Protein AF-A0A4Y2HPC2-F1 (afdb_monomer_lite)

Foldseek 3Di:
DDDPPPPPPPPPDDPPNVDPPVPDDDDDDPVCPPPDVVNVVVPDDPPPDPPPDPDPCPDPVNVVVVVVVVVVCCVVVDPDDDD

pLDDT: mean 72.13, std 14.48, range [38.12, 90.75]

Secondary structure (DSSP, 8-state):
--------------HHHHS-TTTS--PPPGGGTTS-HHHHHHHSPPSS--------TT-HHHHHHHHHHHHHHHHHH-S----

Structure (mmCIF, N/CA/C/O backbone):
data_AF-A0A4Y2HPC2-F1
#
_entry.id   AF-A0A4Y2HPC2-F1
#
loop_
_atom_site.group_PDB
_atom_site.id
_atom_site.type_symbol
_atom_site.label_atom_id
_atom_site.label_alt_id
_atom_site.label_comp_id
_atom_site.label_asym_id
_atom_site.label_entity_id
_atom_site.label_seq_id
_atom_site.pdbx_PDB_ins_code
_atom_site.Cartn_x
_atom_site.Cartn_y
_atom_site.Cartn_z
_atom_site.occupancy
_atom_site.B_iso_or_equiv
_atom_site.auth_seq_id
_atom_site.auth_comp_id
_atom_site.auth_asym_id
_atom_site.auth_atom_id
_atom_site.pdbx_PDB_model_num
ATOM 1 N N . MET A 1 1 ? 44.039 -4.861 -23.857 1.00 39.72 1 MET A N 1
ATOM 2 C CA . MET A 1 1 ? 42.860 -3.970 -23.828 1.00 39.72 1 MET A CA 1
ATOM 3 C C . MET A 1 1 ? 41.712 -4.755 -23.224 1.00 39.72 1 MET A C 1
ATOM 5 O O . MET A 1 1 ? 41.163 -5.615 -23.896 1.00 39.72 1 MET A O 1
ATOM 9 N N . SER A 1 2 ? 41.429 -4.546 -21.941 1.00 41.06 2 SER A N 1
ATOM 10 C CA . SER A 1 2 ? 40.292 -5.188 -21.272 1.00 41.06 2 SER A CA 1
ATOM 11 C C . SER A 1 2 ? 39.023 -4.377 -21.555 1.00 41.06 2 SER A C 1
ATOM 13 O O . SER A 1 2 ? 39.093 -3.148 -21.469 1.00 41.06 2 SER A O 1
ATOM 15 N N . PRO A 1 3 ? 37.878 -4.995 -21.892 1.00 45.97 3 PRO A N 1
ATOM 16 C CA . PRO A 1 3 ? 36.647 -4.246 -22.095 1.00 45.97 3 PRO A CA 1
ATOM 17 C C . PRO A 1 3 ? 36.120 -3.750 -20.745 1.00 45.97 3 PRO A C 1
ATOM 19 O O . PRO A 1 3 ? 35.903 -4.533 -19.824 1.00 45.97 3 PRO A O 1
ATOM 22 N N . ASN A 1 4 ? 35.910 -2.439 -20.635 1.00 38.12 4 ASN A N 1
ATOM 23 C CA . ASN A 1 4 ? 35.172 -1.825 -19.539 1.00 38.12 4 ASN A CA 1
ATOM 24 C C . ASN A 1 4 ? 33.678 -2.124 -19.743 1.00 38.12 4 ASN A C 1
ATOM 26 O O . ASN A 1 4 ? 32.966 -1.378 -20.413 1.00 38.12 4 ASN A O 1
ATOM 30 N N . THR A 1 5 ? 33.200 -3.240 -19.197 1.00 45.00 5 THR A N 1
ATOM 31 C CA . THR A 1 5 ? 31.767 -3.463 -18.993 1.00 45.00 5 THR A CA 1
ATOM 32 C C . THR A 1 5 ? 31.326 -2.644 -17.790 1.00 45.00 5 THR A C 1
ATOM 34 O O . THR A 1 5 ? 31.260 -3.137 -16.666 1.00 45.00 5 THR A O 1
ATOM 37 N N . SER A 1 6 ? 31.026 -1.369 -18.036 1.00 47.12 6 SER A N 1
ATOM 38 C CA . SER A 1 6 ? 30.182 -0.577 -17.148 1.00 47.12 6 SER A CA 1
ATOM 39 C C . SER A 1 6 ? 28.799 -1.221 -17.135 1.00 47.12 6 SER A C 1
ATOM 41 O O . SER A 1 6 ? 27.944 -0.923 -17.968 1.00 47.12 6 SER A O 1
ATOM 43 N N . LEU A 1 7 ? 28.612 -2.164 -16.213 1.00 50.03 7 LEU A N 1
ATOM 44 C CA . LEU A 1 7 ? 27.310 -2.679 -15.826 1.00 50.03 7 LEU A CA 1
ATOM 45 C C . LEU A 1 7 ? 26.501 -1.471 -15.353 1.00 50.03 7 LEU A C 1
ATOM 47 O O . LEU A 1 7 ? 26.707 -0.964 -14.250 1.00 50.03 7 LEU A O 1
ATOM 51 N N . LYS A 1 8 ? 25.619 -0.954 -16.215 1.00 49.03 8 LYS A N 1
ATOM 52 C CA . LYS A 1 8 ? 24.553 -0.059 -15.776 1.00 49.03 8 LYS A CA 1
ATOM 53 C C . LYS A 1 8 ? 23.759 -0.872 -14.764 1.00 49.03 8 LYS A C 1
ATOM 55 O O . LYS A 1 8 ? 23.041 -1.788 -15.143 1.00 49.03 8 LYS A O 1
ATOM 60 N N . GLN A 1 9 ? 23.977 -0.591 -13.483 1.00 47.22 9 GLN A N 1
ATOM 61 C CA . GLN A 1 9 ? 23.175 -1.145 -12.409 1.00 47.22 9 GLN A CA 1
ATOM 62 C C . GLN A 1 9 ? 21.744 -0.681 -12.663 1.00 47.22 9 GLN A C 1
ATOM 64 O O . GLN A 1 9 ? 21.386 0.465 -12.385 1.00 47.22 9 GLN A O 1
ATOM 69 N N . GLU A 1 10 ? 20.945 -1.553 -13.262 1.00 55.66 10 GLU A N 1
ATOM 70 C CA . GLU A 1 10 ? 19.522 -1.329 -13.419 1.00 55.66 10 GLU A CA 1
ATOM 71 C C . GLU A 1 10 ? 18.958 -1.319 -11.997 1.00 55.66 10 GLU A C 1
ATOM 73 O O . GLU A 1 10 ? 19.035 -2.317 -11.274 1.00 55.66 10 GLU A O 1
ATOM 78 N N . ARG A 1 11 ? 18.519 -0.146 -11.527 1.00 58.81 11 ARG A N 1
ATOM 79 C CA . ARG A 1 11 ? 17.850 -0.041 -10.231 1.00 58.81 11 ARG A CA 1
ATOM 80 C C . ARG A 1 11 ? 16.510 -0.749 -10.361 1.00 58.81 11 ARG A C 1
ATOM 82 O O . ARG A 1 11 ? 15.580 -0.225 -10.965 1.00 58.81 11 ARG A O 1
ATOM 89 N N . THR A 1 12 ? 16.419 -1.944 -9.799 1.00 55.00 12 THR A N 1
ATOM 90 C CA . THR A 1 12 ? 15.145 -2.604 -9.542 1.00 55.00 12 THR A CA 1
ATOM 91 C C . THR A 1 12 ? 14.531 -1.924 -8.326 1.00 55.00 12 THR A C 1
ATOM 93 O O . THR A 1 12 ? 14.937 -2.207 -7.202 1.00 55.00 12 THR A O 1
ATOM 96 N N . LEU A 1 13 ? 13.617 -0.981 -8.555 1.00 57.75 13 LEU A N 1
ATOM 97 C CA . LEU A 1 13 ? 12.845 -0.383 -7.469 1.00 57.75 13 LEU A CA 1
ATOM 98 C C . LEU A 1 13 ? 11.942 -1.468 -6.881 1.00 57.75 13 LEU A C 1
ATOM 100 O O . LEU A 1 13 ? 11.186 -2.115 -7.612 1.00 57.75 13 LEU A O 1
ATOM 104 N N . SER A 1 14 ? 12.051 -1.688 -5.574 1.00 65.12 14 SER A N 1
ATOM 105 C CA . SER A 1 14 ? 11.097 -2.524 -4.850 1.00 65.12 14 SER A CA 1
ATOM 106 C C . SER A 1 14 ? 9.708 -1.900 -4.985 1.00 65.12 14 SER A C 1
ATOM 108 O O . SER A 1 14 ? 9.579 -0.677 -5.017 1.00 65.12 14 SER A O 1
ATOM 110 N N . SER A 1 15 ? 8.639 -2.698 -5.038 1.00 55.69 15 SER A N 1
ATOM 111 C CA . SER A 1 15 ? 7.266 -2.182 -5.169 1.00 55.69 15 SER A CA 1
ATOM 112 C C . SER A 1 15 ? 6.897 -1.147 -4.092 1.00 55.69 15 SER A C 1
ATOM 114 O O . SER A 1 15 ? 5.989 -0.347 -4.291 1.00 55.69 15 SER A O 1
ATOM 116 N N . HIS A 1 16 ? 7.599 -1.149 -2.954 1.00 59.81 16 HIS A N 1
ATOM 117 C CA . HIS A 1 16 ? 7.424 -0.186 -1.860 1.00 59.81 16 HIS A CA 1
ATOM 118 C C . HIS A 1 16 ? 8.069 1.181 -2.133 1.00 59.81 16 HIS A C 1
ATOM 120 O O . HIS A 1 16 ? 7.704 2.161 -1.499 1.00 59.81 16 HIS A O 1
ATOM 126 N N . GLU A 1 17 ? 9.007 1.258 -3.075 1.00 70.69 17 GLU A N 1
ATOM 127 C CA . GLU A 1 17 ? 9.684 2.494 -3.487 1.00 70.69 17 GLU A CA 1
ATOM 128 C C . GLU A 1 17 ? 8.956 3.200 -4.641 1.00 70.69 17 GLU A C 1
ATOM 130 O O . GLU A 1 17 ? 9.279 4.336 -4.976 1.00 70.69 17 GLU A O 1
ATOM 135 N N . LEU A 1 18 ? 7.983 2.527 -5.268 1.00 75.81 18 LEU A N 1
ATOM 136 C CA . LEU A 1 18 ? 7.204 3.068 -6.385 1.00 75.81 18 LEU A CA 1
ATOM 137 C C . LEU A 1 18 ? 5.995 3.893 -5.932 1.00 75.81 18 LEU A C 1
ATOM 139 O O . LEU A 1 18 ? 5.544 4.764 -6.672 1.00 75.81 18 LEU A O 1
ATOM 143 N N . ILE A 1 19 ? 5.455 3.606 -4.745 1.00 76.50 19 ILE A N 1
ATOM 144 C CA . ILE A 1 19 ? 4.264 4.266 -4.206 1.00 76.50 19 ILE A CA 1
ATOM 145 C C . ILE A 1 19 ? 4.612 4.819 -2.830 1.00 76.50 19 ILE A C 1
ATOM 147 O O . ILE A 1 19 ? 4.909 4.062 -1.906 1.00 76.50 19 ILE A O 1
ATOM 151 N N . ASP A 1 20 ? 4.532 6.140 -2.684 1.00 81.50 20 ASP A N 1
ATOM 152 C CA . ASP A 1 20 ? 4.628 6.791 -1.382 1.00 81.50 20 ASP A CA 1
ATOM 153 C C . ASP A 1 20 ? 3.307 6.622 -0.623 1.00 81.50 20 ASP A C 1
ATOM 155 O O . ASP A 1 20 ? 2.406 7.461 -0.662 1.00 81.50 20 ASP A O 1
ATOM 159 N N . TRP A 1 21 ? 3.190 5.490 0.066 1.00 80.19 21 TRP A N 1
ATOM 160 C CA . TRP A 1 21 ? 2.032 5.165 0.896 1.00 80.19 21 TRP A CA 1
ATOM 161 C C . TRP A 1 21 ? 1.838 6.122 2.079 1.00 80.19 21 TRP A C 1
ATOM 163 O O . TRP A 1 21 ? 0.746 6.153 2.650 1.00 80.19 21 TRP A O 1
ATOM 173 N N . GLN A 1 22 ? 2.870 6.881 2.471 1.00 80.75 22 GLN A N 1
ATOM 174 C CA . GLN A 1 22 ? 2.766 7.855 3.561 1.00 80.75 22 GLN A CA 1
ATOM 175 C C . GLN A 1 22 ? 2.148 9.165 3.079 1.00 80.75 22 GLN A C 1
ATOM 177 O O . GLN A 1 22 ? 1.368 9.773 3.809 1.00 80.75 22 GLN A O 1
ATOM 182 N N . ASN A 1 23 ? 2.451 9.564 1.845 1.00 82.50 23 ASN A N 1
ATOM 183 C CA . ASN A 1 23 ? 1.943 10.790 1.235 1.00 82.50 23 ASN A CA 1
ATOM 184 C C . ASN A 1 23 ? 0.659 10.587 0.403 1.00 82.50 23 ASN A C 1
ATOM 186 O O . ASN A 1 23 ? 0.155 11.528 -0.207 1.00 82.50 23 ASN A O 1
ATOM 190 N N . TRP A 1 24 ? 0.115 9.368 0.351 1.00 83.44 24 TRP A N 1
ATOM 191 C CA . TRP A 1 24 ? -1.121 9.085 -0.380 1.00 83.44 24 TRP A CA 1
ATOM 192 C C . TRP A 1 24 ? -2.360 9.610 0.362 1.00 83.44 24 TRP A C 1
ATOM 194 O O . TRP A 1 24 ? -2.571 9.309 1.541 1.00 83.44 24 TRP A O 1
ATOM 204 N N . GLU A 1 25 ? -3.222 10.348 -0.342 1.00 85.88 25 GLU A N 1
ATOM 205 C CA . GLU A 1 25 ? -4.482 10.854 0.204 1.00 85.88 25 GLU A CA 1
ATOM 206 C C . GLU A 1 25 ? -5.445 9.698 0.519 1.00 85.88 25 GLU A C 1
ATOM 208 O O . GLU A 1 25 ? -5.881 8.943 -0.354 1.00 85.88 25 GLU A O 1
ATOM 213 N N . LYS A 1 26 ? -5.781 9.535 1.801 1.00 81.81 26 LYS A N 1
ATOM 214 C CA . LYS A 1 26 ? -6.690 8.482 2.266 1.00 81.81 26 LYS A CA 1
ATOM 215 C C . LYS A 1 26 ? -8.122 9.002 2.251 1.00 81.81 26 LYS A C 1
ATOM 217 O O . LYS A 1 26 ? -8.561 9.650 3.196 1.00 81.81 26 LYS A O 1
ATOM 222 N N . THR A 1 27 ? -8.862 8.698 1.191 1.00 87.06 27 THR A N 1
ATOM 223 C CA . THR A 1 27 ? -10.287 9.039 1.090 1.00 87.06 27 THR A CA 1
ATOM 224 C C . THR A 1 27 ? -11.160 7.940 1.690 1.00 87.06 27 THR A C 1
ATOM 226 O O . THR A 1 27 ? -10.885 6.747 1.534 1.00 87.06 27 THR A O 1
ATOM 229 N N . LYS A 1 28 ? -12.247 8.332 2.363 1.00 85.81 28 LYS A N 1
ATOM 230 C CA . LYS A 1 28 ? -13.219 7.385 2.912 1.00 85.81 28 LYS A CA 1
ATOM 231 C C . LYS A 1 28 ? -13.979 6.677 1.774 1.00 85.81 28 LYS A C 1
ATOM 233 O O . LYS A 1 28 ? -14.459 7.357 0.866 1.00 85.81 28 LYS A O 1
ATOM 238 N N . PRO A 1 29 ? -14.109 5.339 1.797 1.00 86.19 29 PRO A N 1
ATOM 239 C CA . PRO A 1 29 ? -14.882 4.612 0.796 1.00 86.19 29 PRO A CA 1
ATOM 240 C C . PRO A 1 29 ? -16.344 5.082 0.739 1.00 86.19 29 PRO A C 1
ATOM 242 O O . PRO A 1 29 ? -16.923 5.359 1.792 1.00 86.19 29 PRO A O 1
ATOM 245 N N . PRO A 1 30 ? -16.997 5.068 -0.441 1.00 90.06 30 PRO A N 1
ATOM 246 C CA . PRO A 1 30 ? -18.412 5.422 -0.579 1.00 90.06 30 PRO A CA 1
ATOM 247 C C . PRO A 1 30 ? -19.330 4.670 0.390 1.00 90.06 30 PRO A C 1
ATOM 249 O O . PRO A 1 30 ? -20.270 5.243 0.932 1.00 90.06 30 PRO A O 1
ATOM 252 N N . LEU A 1 31 ? -19.005 3.401 0.657 1.00 88.19 31 LEU A N 1
ATOM 253 C CA . LEU A 1 31 ? -19.745 2.530 1.568 1.00 88.19 31 LEU A CA 1
ATOM 254 C C . LEU A 1 31 ? -19.730 3.023 3.025 1.00 88.19 31 LEU A C 1
ATOM 256 O O . LEU A 1 31 ? -20.668 2.753 3.766 1.00 88.19 31 LEU A O 1
ATOM 260 N N . THR A 1 32 ? -18.687 3.744 3.442 1.00 87.81 32 THR A N 1
ATOM 261 C CA . THR A 1 32 ? -18.523 4.198 4.830 1.00 87.81 32 THR A CA 1
ATOM 262 C C . THR A 1 32 ? -18.701 5.705 5.004 1.00 87.81 32 THR A C 1
ATOM 264 O O . THR A 1 32 ? -18.638 6.181 6.134 1.00 87.81 32 THR A O 1
ATOM 267 N N . MET A 1 33 ? -18.986 6.472 3.943 1.00 89.44 33 MET A N 1
ATOM 268 C CA . MET A 1 33 ? -19.100 7.941 4.007 1.00 89.44 33 MET A CA 1
ATOM 269 C C . MET A 1 33 ? -20.095 8.461 5.060 1.00 89.44 33 MET A C 1
ATOM 271 O O . MET A 1 33 ? -19.876 9.539 5.601 1.00 89.44 33 MET A O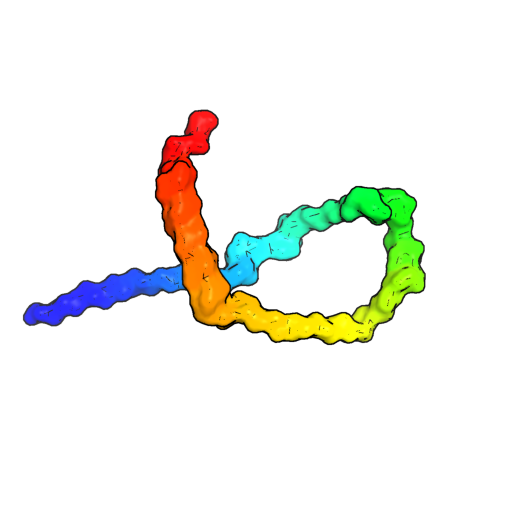 1
ATOM 275 N N . GLY A 1 34 ? -21.159 7.712 5.369 1.00 89.50 34 GLY A N 1
ATOM 276 C CA . GLY A 1 34 ? -22.173 8.091 6.366 1.00 89.50 34 GLY A CA 1
ATOM 277 C C . GLY A 1 34 ? -22.010 7.449 7.748 1.00 89.50 34 GLY A C 1
ATOM 278 O O . GLY A 1 34 ? -22.859 7.654 8.610 1.00 89.50 34 GLY A O 1
ATOM 279 N N . ILE A 1 35 ? -20.964 6.647 7.960 1.00 88.94 35 ILE A N 1
ATOM 280 C CA . ILE A 1 35 ? -20.753 5.886 9.198 1.00 88.94 35 ILE A CA 1
ATOM 281 C C . ILE A 1 35 ? -19.667 6.582 10.014 1.00 88.94 35 ILE A C 1
ATOM 283 O O . ILE A 1 35 ? -18.611 6.906 9.471 1.00 88.94 35 ILE A O 1
ATOM 287 N N . SER A 1 36 ? -19.898 6.818 11.306 1.00 88.25 36 SER A N 1
ATOM 288 C CA . SER A 1 36 ? -18.884 7.425 12.175 1.00 88.25 36 SER A CA 1
ATOM 289 C C . SER A 1 36 ? -17.742 6.443 12.463 1.00 88.25 36 SER A C 1
ATOM 291 O O . SER A 1 36 ? -17.918 5.223 12.421 1.00 88.25 36 SER A O 1
ATOM 293 N N . ASP A 1 37 ? -16.551 6.959 12.751 1.00 83.94 37 ASP A N 1
ATOM 294 C CA . ASP A 1 37 ? -15.387 6.102 12.995 1.00 83.94 37 ASP A CA 1
ATOM 295 C C . ASP A 1 37 ? -15.531 5.314 14.308 1.00 83.94 37 ASP A C 1
ATOM 297 O O . ASP A 1 37 ? -14.988 4.222 14.454 1.00 83.94 37 ASP A O 1
ATOM 301 N N . GLU A 1 38 ? -16.306 5.836 15.257 1.00 86.50 38 GLU A N 1
ATOM 302 C CA . GLU A 1 38 ? -16.679 5.178 16.509 1.00 86.50 38 GLU A CA 1
ATOM 303 C C . GLU A 1 38 ? -17.566 3.961 16.245 1.00 86.50 38 GLU A C 1
ATOM 305 O O . GLU A 1 38 ? -17.331 2.907 16.832 1.00 86.50 38 GLU A O 1
ATOM 310 N N . ALA A 1 39 ? -18.530 4.078 15.325 1.00 84.81 39 ALA A N 1
ATOM 311 C CA . ALA A 1 39 ? -19.366 2.957 14.905 1.00 84.81 39 ALA A CA 1
ATOM 312 C C . ALA A 1 39 ? -18.539 1.884 14.173 1.00 84.81 39 ALA A C 1
ATOM 314 O O . ALA A 1 39 ? -18.690 0.697 14.442 1.00 84.81 39 ALA A O 1
ATOM 315 N N . LEU A 1 40 ? -17.580 2.289 13.328 1.00 82.69 40 LEU A N 1
ATOM 316 C CA . LEU A 1 40 ? -16.665 1.351 12.658 1.00 82.69 40 LEU A CA 1
ATOM 317 C C . LEU A 1 40 ? -15.749 0.605 13.639 1.00 82.69 40 LEU A C 1
ATOM 319 O O . LEU A 1 40 ? -15.390 -0.545 13.397 1.00 82.69 40 LEU A O 1
ATOM 323 N N . LYS A 1 41 ? -15.364 1.241 14.751 1.00 79.88 41 LYS A N 1
ATOM 324 C CA . LYS A 1 41 ? -14.543 0.607 15.795 1.00 79.88 41 LYS A CA 1
ATOM 325 C C . LYS A 1 41 ? -15.303 -0.448 16.598 1.00 79.88 41 LYS A C 1
ATOM 327 O O . LYS A 1 41 ? -14.653 -1.331 17.148 1.00 79.88 41 LYS A O 1
ATOM 332 N N . GLN A 1 42 ? -16.631 -0.357 16.683 1.00 77.44 42 GLN A N 1
ATOM 333 C CA . GLN A 1 42 ? -17.456 -1.330 17.410 1.00 77.44 42 GLN A CA 1
ATOM 334 C C . GLN A 1 42 ? -17.614 -2.651 16.647 1.00 77.44 42 GLN A C 1
ATOM 336 O O . GLN A 1 42 ? -17.600 -3.706 17.275 1.00 77.44 42 GLN A O 1
ATOM 341 N N . ASP A 1 43 ? -17.676 -2.592 15.314 1.00 70.69 43 ASP A N 1
ATOM 342 C CA . ASP A 1 43 ? -17.768 -3.774 14.440 1.00 70.69 43 ASP A CA 1
ATOM 343 C C . ASP A 1 43 ? -16.395 -4.315 14.003 1.00 70.69 43 ASP A C 1
ATOM 345 O O . ASP A 1 43 ? -16.288 -5.377 13.383 1.00 70.69 43 ASP A O 1
ATOM 349 N N . GLY A 1 44 ? -15.321 -3.582 14.303 1.00 67.62 44 GLY A N 1
ATOM 350 C CA . GLY A 1 44 ? -13.963 -3.974 13.958 1.00 67.62 44 GLY A CA 1
ATOM 351 C C . GLY A 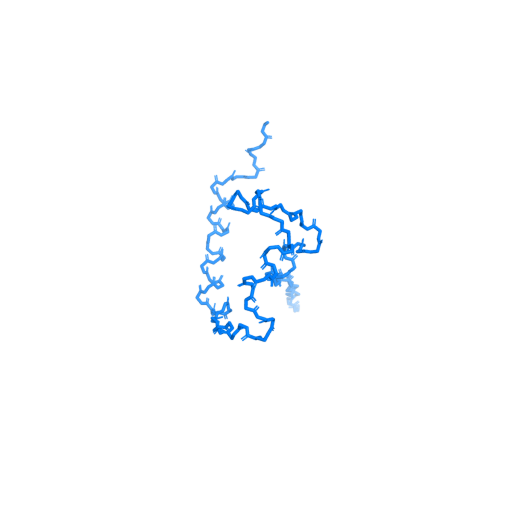1 44 ? -13.527 -5.221 14.725 1.00 67.62 44 GLY A C 1
ATOM 352 O O . GLY A 1 44 ? -13.488 -5.223 15.955 1.00 67.62 44 GLY A O 1
ATOM 353 N N . VAL A 1 45 ? -13.110 -6.264 13.997 1.00 68.81 45 VAL A N 1
ATOM 354 C CA . VAL A 1 45 ? -12.273 -7.328 14.572 1.00 68.81 45 VAL A CA 1
ATOM 355 C C . VAL A 1 45 ? -11.098 -6.628 15.266 1.00 68.81 45 VAL A C 1
ATOM 357 O O . VAL A 1 45 ? -10.474 -5.766 14.633 1.00 68.81 45 VAL A O 1
ATOM 360 N N . PRO A 1 46 ? -10.799 -6.923 16.549 1.00 65.38 46 PRO A N 1
ATOM 361 C CA . PRO A 1 46 ? -9.677 -6.283 17.211 1.00 65.38 46 PRO A CA 1
ATOM 362 C C . PRO A 1 46 ? -8.430 -6.483 16.348 1.00 65.38 46 PRO A C 1
ATOM 364 O O . PRO A 1 46 ? -8.305 -7.501 15.671 1.00 65.38 46 PRO A O 1
ATOM 367 N N . ALA A 1 47 ? -7.489 -5.538 16.367 1.00 61.84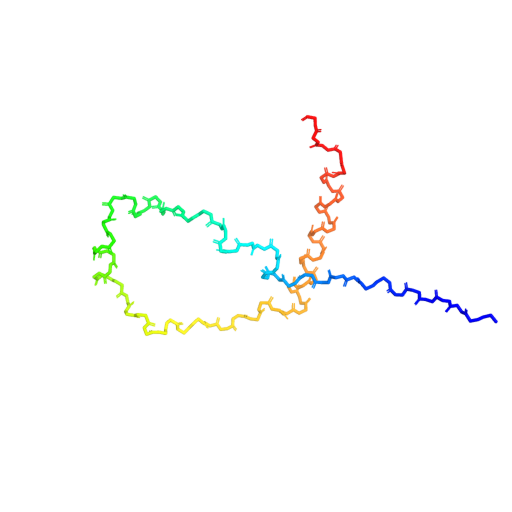 47 ALA A N 1
ATOM 368 C CA . ALA A 1 47 ? -6.264 -5.596 15.559 1.00 61.84 47 ALA A CA 1
ATOM 369 C C . ALA A 1 47 ? -5.352 -6.811 15.871 1.00 61.84 47 ALA A C 1
ATOM 371 O O . ALA A 1 47 ? -4.204 -6.853 15.431 1.00 61.84 47 ALA A O 1
ATOM 372 N N . GLN A 1 48 ? -5.845 -7.786 16.644 1.00 57.97 48 GLN A N 1
ATOM 373 C CA . GLN A 1 48 ? -5.330 -9.139 16.746 1.00 57.97 48 GLN A CA 1
ATOM 374 C C . GLN A 1 48 ? -5.329 -9.793 15.360 1.00 57.97 48 GLN A C 1
ATOM 376 O O . GLN A 1 48 ? -6.275 -10.445 14.937 1.00 57.97 48 GLN A O 1
ATOM 381 N N . VAL A 1 49 ? -4.220 -9.529 14.670 1.00 60.25 49 VAL A N 1
ATOM 382 C CA . VAL A 1 49 ? -3.592 -10.326 13.622 1.00 60.25 49 VAL A CA 1
ATOM 383 C C . VAL A 1 49 ? -4.622 -10.952 12.691 1.00 60.25 49 VAL A C 1
ATOM 385 O O . VAL A 1 49 ? -4.942 -12.135 12.781 1.00 60.25 49 VAL A O 1
ATOM 388 N N . LEU A 1 50 ? -5.118 -10.143 11.753 1.00 63.94 50 LEU A N 1
ATOM 389 C CA . LEU A 1 50 ? -5.520 -10.703 10.472 1.00 63.94 50 LEU A CA 1
ATOM 390 C C . LEU A 1 50 ? -4.283 -11.435 9.945 1.00 63.94 50 LEU A C 1
ATOM 392 O O . LEU A 1 50 ? -3.302 -10.790 9.569 1.00 63.94 50 LEU A O 1
ATOM 396 N N . ASP A 1 51 ? -4.294 -12.764 10.024 1.00 66.06 51 ASP A N 1
ATOM 397 C CA . ASP A 1 51 ? -3.238 -13.599 9.469 1.00 66.06 51 ASP A CA 1
ATOM 398 C C . ASP A 1 51 ? -3.365 -13.507 7.949 1.00 66.06 51 ASP A C 1
ATOM 400 O O . ASP A 1 51 ? -4.087 -14.261 7.292 1.00 66.06 51 ASP A O 1
ATOM 404 N N . PHE A 1 52 ? -2.775 -12.449 7.394 1.00 67.62 52 PHE A N 1
ATOM 405 C CA . PHE A 1 52 ? -2.709 -12.266 5.961 1.00 67.62 52 PHE A CA 1
ATOM 406 C C . PHE A 1 52 ? -1.891 -13.423 5.419 1.00 67.62 52 PHE A C 1
ATOM 408 O O . PHE A 1 52 ? -0.687 -13.516 5.659 1.00 67.62 52 PHE A O 1
ATOM 415 N N . GLN A 1 53 ? -2.557 -14.299 4.670 1.00 68.12 53 GLN A N 1
ATOM 416 C CA . GLN A 1 53 ? -1.876 -15.361 3.958 1.00 68.12 53 GLN A CA 1
ATOM 417 C C . GLN A 1 53 ? -0.751 -14.731 3.136 1.00 68.12 53 GLN A C 1
ATOM 419 O O . GLN A 1 53 ? -0.989 -13.835 2.325 1.00 68.12 53 GLN A O 1
ATOM 424 N N . ASN A 1 54 ? 0.484 -15.161 3.399 1.00 68.50 54 ASN A N 1
ATOM 425 C CA . ASN A 1 54 ? 1.652 -14.653 2.699 1.00 68.50 54 ASN A CA 1
ATOM 426 C C . ASN A 1 54 ? 1.590 -15.153 1.254 1.00 68.50 54 ASN A C 1
ATOM 428 O O . ASN A 1 54 ? 2.038 -16.253 0.926 1.00 68.50 54 ASN A O 1
ATOM 432 N N . TYR A 1 55 ? 0.938 -14.373 0.399 1.00 69.75 55 TYR A N 1
ATOM 433 C CA . TYR A 1 55 ? 0.944 -14.618 -1.028 1.00 69.75 55 TYR A CA 1
ATOM 434 C C . TYR A 1 55 ? 2.357 -14.343 -1.522 1.00 69.75 55 TYR A C 1
ATOM 436 O O . TYR A 1 55 ? 2.902 -13.284 -1.206 1.00 69.75 55 TYR A O 1
ATOM 444 N N . PRO A 1 56 ? 2.963 -15.243 -2.312 1.00 65.19 56 PRO A N 1
ATOM 445 C CA . PRO A 1 56 ? 4.285 -15.008 -2.860 1.00 65.19 56 PRO A CA 1
ATOM 446 C C . PRO A 1 56 ? 4.187 -13.895 -3.917 1.00 65.19 56 PRO A C 1
ATOM 448 O O . PRO A 1 56 ? 4.041 -14.123 -5.116 1.00 65.19 56 PRO A O 1
ATOM 451 N N . CYS A 1 57 ? 4.236 -12.654 -3.448 1.00 63.16 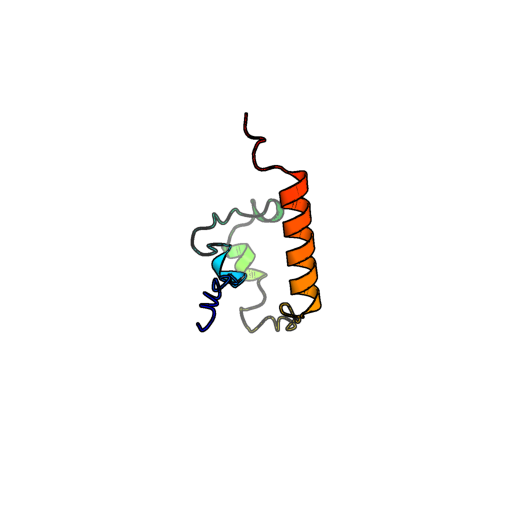57 CYS A N 1
ATOM 452 C CA . CYS A 1 57 ? 4.180 -11.425 -4.231 1.00 63.16 57 CYS A CA 1
ATOM 453 C C . CYS A 1 57 ? 5.471 -11.192 -5.032 1.00 63.16 57 CYS A C 1
ATOM 455 O O . CYS A 1 57 ? 5.469 -10.435 -5.999 1.00 63.16 57 CYS A O 1
ATOM 457 N N . HIS A 1 58 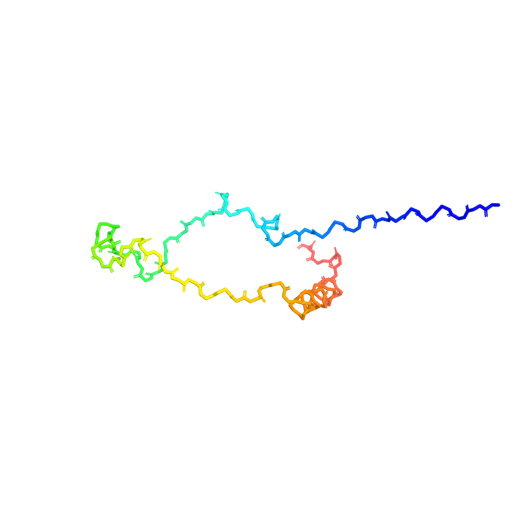? 6.537 -11.922 -4.694 1.00 64.38 58 HIS A N 1
ATOM 458 C CA . HIS A 1 58 ? 7.843 -11.899 -5.354 1.00 64.38 58 HIS A CA 1
ATOM 459 C C . HIS A 1 58 ? 8.181 -13.239 -6.019 1.00 64.38 58 HIS A C 1
ATOM 461 O O . HIS A 1 58 ? 9.309 -13.723 -5.948 1.00 64.38 58 HIS A O 1
ATOM 467 N N . THR A 1 59 ? 7.205 -13.895 -6.658 1.00 78.62 59 THR A N 1
ATOM 468 C CA . THR A 1 59 ? 7.577 -14.983 -7.571 1.00 78.62 59 THR A CA 1
ATOM 469 C C . THR A 1 59 ? 8.243 -14.404 -8.812 1.00 78.62 59 THR A C 1
ATOM 471 O O . THR A 1 59 ? 7.819 -13.384 -9.357 1.00 78.62 59 THR A O 1
ATOM 474 N N . GLN A 1 60 ? 9.218 -15.138 -9.344 1.00 76.19 60 GLN A N 1
ATOM 475 C CA . GLN A 1 60 ? 9.840 -14.838 -10.634 1.00 76.19 60 GLN A CA 1
ATOM 476 C C . GLN A 1 60 ? 8.798 -14.673 -11.761 1.00 76.19 60 GLN A C 1
ATOM 478 O O . GLN A 1 60 ? 9.034 -13.975 -12.744 1.00 76.19 60 GLN A O 1
ATOM 483 N N . SER A 1 61 ? 7.630 -15.313 -11.628 1.00 79.50 61 SER A N 1
ATOM 484 C CA . SER A 1 61 ? 6.514 -15.156 -12.561 1.00 79.50 61 SER A CA 1
ATOM 485 C C . SER A 1 61 ? 5.880 -13.768 -12.489 1.00 79.50 61 SER A C 1
ATOM 487 O O . SER A 1 61 ? 5.679 -13.150 -13.531 1.00 79.50 61 SER A O 1
ATOM 489 N N . VAL A 1 62 ? 5.599 -13.265 -11.282 1.00 82.75 62 VAL A N 1
ATOM 490 C CA . VAL A 1 62 ? 5.024 -11.926 -11.078 1.00 82.75 62 VAL A CA 1
ATOM 491 C C . VAL A 1 62 ? 5.979 -10.854 -11.603 1.00 82.75 62 VAL A C 1
ATOM 493 O O . VAL A 1 62 ? 5.562 -9.989 -12.370 1.00 82.75 62 VAL A O 1
ATOM 496 N N . GLU A 1 63 ? 7.274 -10.965 -11.301 1.00 82.88 63 GLU A N 1
ATOM 497 C CA . GLU A 1 63 ? 8.280 -10.012 -11.789 1.00 82.88 63 GLU A CA 1
ATOM 498 C C . GLU A 1 63 ? 8.388 -9.994 -13.319 1.00 82.88 63 GLU A C 1
ATOM 500 O O . GLU A 1 63 ? 8.478 -8.926 -13.929 1.00 82.88 63 GLU A O 1
ATOM 505 N N . ARG A 1 64 ? 8.358 -11.170 -13.962 1.00 85.38 64 ARG A N 1
ATOM 506 C CA . ARG A 1 64 ? 8.376 -11.271 -15.429 1.00 85.38 64 ARG A CA 1
ATOM 507 C C . ARG A 1 64 ? 7.128 -10.662 -16.059 1.00 85.38 64 ARG A C 1
ATOM 509 O O . ARG A 1 64 ? 7.258 -9.940 -17.044 1.00 85.38 64 ARG A O 1
ATOM 516 N N . CYS A 1 65 ? 5.947 -10.925 -15.500 1.00 86.50 65 CYS A N 1
ATOM 517 C CA . CYS A 1 65 ? 4.699 -10.351 -16.001 1.00 86.50 65 CYS A CA 1
ATOM 518 C C . CYS A 1 65 ? 4.710 -8.823 -15.912 1.00 86.50 65 CYS A C 1
ATOM 520 O O . CYS A 1 65 ? 4.405 -8.165 -16.903 1.00 86.50 65 CYS A O 1
ATOM 522 N N . VAL A 1 66 ? 5.122 -8.257 -14.772 1.00 85.50 66 VAL A N 1
ATOM 523 C CA . VAL A 1 66 ? 5.222 -6.798 -14.606 1.00 85.50 66 VAL A CA 1
ATOM 524 C C . VAL A 1 66 ? 6.195 -6.205 -15.627 1.00 85.50 66 VAL A C 1
ATOM 526 O O . VAL A 1 66 ? 5.830 -5.270 -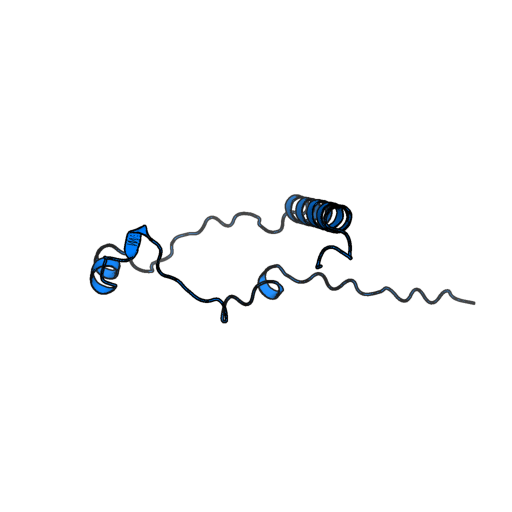16.330 1.00 85.50 66 VAL A O 1
ATOM 529 N N . LYS A 1 67 ? 7.387 -6.795 -15.804 1.00 89.44 67 LYS A N 1
ATOM 530 C CA . LYS A 1 67 ? 8.369 -6.336 -16.805 1.00 89.44 67 LYS A CA 1
ATOM 531 C C . LYS A 1 67 ? 7.815 -6.345 -18.234 1.00 89.44 67 LYS A C 1
ATOM 533 O O . LYS A 1 67 ? 8.010 -5.374 -18.963 1.00 89.44 67 LYS A O 1
ATOM 538 N N . LEU A 1 68 ? 7.121 -7.416 -18.630 1.00 90.75 68 LEU A N 1
ATOM 539 C CA . LEU A 1 68 ? 6.506 -7.517 -19.957 1.00 90.75 68 LEU A CA 1
ATOM 540 C C . LEU A 1 68 ? 5.417 -6.460 -20.151 1.00 90.75 68 LEU A C 1
ATOM 542 O O . LEU A 1 68 ? 5.435 -5.751 -21.156 1.00 90.75 68 LEU A O 1
ATOM 546 N N . VAL A 1 69 ? 4.506 -6.319 -19.184 1.00 88.38 69 VAL A N 1
ATOM 547 C CA . VAL A 1 69 ? 3.419 -5.334 -19.248 1.00 88.38 69 VAL A CA 1
ATOM 548 C C . VAL A 1 69 ? 3.986 -3.921 -19.326 1.00 88.38 69 VAL A C 1
ATOM 550 O O . VAL A 1 69 ? 3.588 -3.167 -20.204 1.00 88.38 69 VAL A O 1
ATOM 553 N N . THR A 1 70 ? 4.972 -3.574 -18.497 1.00 88.75 70 THR A N 1
ATOM 554 C CA . THR A 1 70 ? 5.613 -2.253 -18.534 1.00 88.75 70 THR A CA 1
ATOM 555 C C . THR A 1 70 ? 6.293 -1.977 -19.877 1.00 88.75 70 THR A C 1
ATOM 557 O O . THR A 1 70 ? 6.129 -0.885 -20.418 1.00 88.75 70 THR A O 1
ATOM 560 N N . GLY A 1 71 ? 7.011 -2.950 -20.448 1.00 88.56 71 GLY A N 1
ATOM 561 C CA . GLY A 1 71 ? 7.643 -2.801 -21.763 1.00 88.56 71 GLY A CA 1
ATOM 562 C C . GLY A 1 71 ? 6.627 -2.588 -22.890 1.00 88.56 71 GLY A C 1
ATOM 563 O O . GLY A 1 71 ? 6.796 -1.689 -23.714 1.00 88.56 71 GLY A O 1
ATOM 564 N N . VAL A 1 72 ? 5.538 -3.364 -22.893 1.00 88.31 72 VAL A N 1
ATOM 565 C CA . VAL A 1 72 ? 4.455 -3.222 -23.880 1.00 88.31 72 VAL A CA 1
ATOM 566 C C . VAL A 1 72 ? 3.719 -1.896 -23.698 1.00 88.31 72 VAL A C 1
ATOM 568 O O . VAL A 1 72 ? 3.513 -1.182 -24.674 1.00 88.31 72 VAL A O 1
ATOM 571 N N . SER A 1 73 ? 3.366 -1.515 -22.469 1.00 82.81 73 SER A N 1
ATOM 572 C CA . SER A 1 73 ? 2.712 -0.235 -22.182 1.00 82.81 73 SER A CA 1
ATOM 573 C C . SER A 1 73 ? 3.578 0.956 -22.589 1.00 82.81 73 SER A C 1
ATOM 575 O O . SER A 1 73 ? 3.057 1.898 -23.177 1.00 82.81 73 SER A O 1
ATOM 577 N N . ALA A 1 74 ? 4.892 0.913 -22.350 1.00 83.25 74 ALA A N 1
ATOM 578 C CA . ALA A 1 74 ? 5.811 1.959 -22.799 1.00 83.25 74 ALA A CA 1
ATOM 579 C C . ALA A 1 74 ? 5.859 2.070 -24.335 1.00 83.25 74 ALA A C 1
ATOM 581 O O . ALA A 1 74 ? 5.862 3.177 -24.874 1.00 83.25 74 ALA A O 1
ATOM 582 N N . ALA A 1 75 ? 5.840 0.935 -25.042 1.00 83.31 75 ALA A N 1
ATOM 583 C CA . ALA A 1 75 ? 5.805 0.903 -26.503 1.00 83.31 75 ALA A CA 1
ATOM 584 C C . ALA A 1 75 ? 4.462 1.390 -27.083 1.00 83.31 75 ALA A C 1
ATOM 586 O O . ALA A 1 75 ? 4.450 2.065 -28.109 1.00 83.31 75 ALA A O 1
ATOM 587 N N . VAL A 1 76 ? 3.342 1.074 -26.425 1.00 80.44 76 VAL A N 1
ATOM 588 C CA . VAL A 1 76 ? 1.985 1.457 -26.856 1.00 80.44 76 VAL A CA 1
ATOM 589 C C . VAL A 1 76 ? 1.684 2.925 -26.560 1.00 80.44 76 VAL A C 1
ATOM 591 O O . VAL A 1 76 ? 1.101 3.613 -27.398 1.00 80.44 76 VAL A O 1
ATOM 594 N N . CYS A 1 77 ? 2.066 3.420 -25.382 1.00 75.69 77 CYS A N 1
ATOM 595 C CA . CYS A 1 77 ? 1.761 4.789 -24.975 1.00 75.69 77 CYS A CA 1
ATOM 596 C C . CYS A 1 77 ? 2.650 5.830 -25.674 1.00 75.69 77 CYS A C 1
ATOM 598 O O . CYS A 1 77 ? 2.227 6.978 -25.790 1.00 75.69 77 CYS A O 1
ATOM 600 N N . GLY A 1 78 ? 3.823 5.434 -26.191 1.00 63.44 78 GLY A N 1
ATOM 601 C CA . GLY A 1 78 ? 4.779 6.321 -26.858 1.00 63.44 78 GLY A CA 1
ATOM 602 C C . GLY A 1 78 ? 5.352 7.403 -25.927 1.00 63.44 78 GLY A C 1
ATOM 603 O O . GLY A 1 78 ? 4.719 7.841 -24.973 1.00 63.44 78 GLY A O 1
ATOM 604 N N . ALA A 1 79 ? 6.564 7.893 -26.201 1.00 60.34 79 ALA A N 1
ATOM 605 C CA . ALA A 1 79 ? 7.162 8.994 -25.425 1.00 60.34 79 ALA A CA 1
ATOM 606 C C . ALA A 1 79 ? 6.419 10.342 -25.598 1.00 60.34 79 ALA A C 1
ATOM 608 O O . ALA A 1 79 ? 6.707 11.313 -24.904 1.00 60.34 79 ALA A O 1
ATOM 609 N N . THR A 1 80 ? 5.473 10.409 -26.536 1.00 62.19 80 THR A N 1
ATOM 610 C CA . THR A 1 80 ? 4.853 11.637 -27.036 1.00 62.19 80 THR A CA 1
ATOM 611 C C . THR A 1 80 ? 3.356 11.427 -27.258 1.00 62.19 80 THR A C 1
ATOM 613 O O . THR A 1 80 ? 2.904 11.270 -28.389 1.00 62.19 80 THR A O 1
ATOM 616 N N . LYS A 1 81 ? 2.576 11.406 -26.177 1.00 57.00 81 LYS A N 1
ATOM 617 C CA . LYS A 1 81 ? 1.140 11.731 -26.212 1.00 57.00 81 LYS A CA 1
ATOM 618 C C . LYS A 1 81 ? 0.757 12.508 -24.960 1.00 57.00 81 LYS A C 1
ATOM 620 O O . LYS A 1 81 ? -0.030 12.056 -24.137 1.00 57.00 81 LYS A O 1
ATOM 625 N N . ARG A 1 82 ? 1.373 13.674 -24.806 1.00 59.16 82 ARG A N 1
ATOM 626 C CA . ARG A 1 82 ? 0.774 14.791 -24.078 1.00 59.16 82 ARG A CA 1
ATOM 627 C C . ARG A 1 82 ? 0.865 15.991 -25.010 1.00 59.16 82 ARG A C 1
ATOM 629 O O . ARG A 1 82 ? 1.894 16.658 -25.018 1.00 59.16 82 ARG A O 1
ATOM 636 N N . ASP A 1 83 ? -0.158 16.136 -25.845 1.00 51.75 83 ASP A N 1
ATOM 637 C CA . ASP A 1 83 ? -0.599 17.458 -26.296 1.00 51.75 83 ASP A CA 1
ATOM 638 C C . ASP A 1 83 ? -1.497 18.043 -25.197 1.00 51.75 83 ASP A C 1
ATOM 640 O O . ASP A 1 83 ? -2.240 17.243 -24.571 1.00 51.75 83 ASP A O 1
#

Radius of gyration: 21.58 Å; chains: 1; bounding box: 65×33×44 Å

Organism: Araneus ventricosus (NCBI:txid182803)

Sequence (83 aa):
MSPNTSLKQERTLSSHELIDWQNWEKTKPPLTMGISDEALKQDGVPAQVLDFQNYPCHTQSVERCVKLVTGVSAAVCGATKRD